Protein AF-A0A2G4G232-F1 (afdb_monomer_lite)

Foldseek 3Di:
DDDDDDDDDDDDDPVVVVVVVVVVVVVVVVVVVVVVVVVVVVVVLVVVVVPCPDPLVVLQCVFVVVCVVVVHPKGWDWDADPVRHTPVSSTYMPPCVVCVVVD

Sequence (103 aa):
MSNKPPPHPVSPQGPALLSAAASLRQLLDSLSREQRRNQELLASLAYALRSFTNLGRFLELVPLVAARLVEAEGALLVVFHEDGRLWREYLQATPAEPCAELV

Structure (mmCIF, N/CA/C/O backbone):
data_AF-A0A2G4G232-F1
#
_entry.id   AF-A0A2G4G232-F1
#
loop_
_atom_site.group_PDB
_atom_site.id
_atom_site.type_symbol
_atom_site.label_atom_id
_atom_site.label_alt_id
_atom_site.label_comp_id
_atom_site.label_asym_id
_atom_site.label_entity_id
_atom_site.label_seq_id
_atom_site.pdbx_PDB_ins_code
_atom_site.Cartn_x
_atom_site.Cartn_y
_atom_site.Cartn_z
_atom_site.occupancy
_atom_site.B_iso_or_equiv
_atom_site.auth_seq_id
_atom_site.auth_comp_id
_atom_site.auth_asym_id
_atom_site.auth_atom_id
_atom_site.pdbx_PDB_model_num
ATOM 1 N N . MET A 1 1 ? -62.422 -1.351 51.367 1.00 40.47 1 MET A N 1
ATOM 2 C CA . MET A 1 1 ? -61.851 -1.473 50.007 1.00 40.47 1 MET A CA 1
ATOM 3 C C . MET A 1 1 ? -60.606 -0.595 49.978 1.00 40.47 1 MET A C 1
ATOM 5 O O . MET A 1 1 ? -60.746 0.618 50.009 1.00 40.47 1 MET A O 1
ATOM 9 N N . SER A 1 2 ? -59.414 -1.187 50.109 1.00 51.47 2 SER A N 1
ATOM 10 C CA . SER A 1 2 ? -58.144 -0.453 50.256 1.00 51.47 2 SER A CA 1
ATOM 11 C C . SER A 1 2 ? -57.499 -0.281 48.883 1.00 51.47 2 SER A C 1
ATOM 13 O O . SER A 1 2 ? -57.157 -1.273 48.241 1.00 51.47 2 SER A O 1
ATOM 15 N N . ASN A 1 3 ? -57.409 0.960 48.407 1.00 48.44 3 ASN A N 1
ATOM 16 C CA . ASN A 1 3 ? -56.898 1.282 47.078 1.00 48.44 3 ASN A CA 1
ATOM 17 C C . ASN A 1 3 ? -55.370 1.432 47.144 1.00 48.44 3 ASN A C 1
ATOM 19 O O . ASN A 1 3 ? -54.859 2.360 47.768 1.00 48.44 3 ASN A O 1
ATOM 23 N N . LYS A 1 4 ? -54.640 0.500 46.524 1.00 56.34 4 LYS A N 1
ATOM 24 C CA . LYS A 1 4 ? -53.176 0.543 46.398 1.00 56.34 4 LYS A CA 1
ATOM 25 C C . LYS A 1 4 ? -52.802 1.531 45.279 1.00 56.34 4 LYS A C 1
ATOM 27 O O . LYS A 1 4 ? -53.383 1.426 44.198 1.00 56.34 4 LYS A O 1
ATOM 32 N N . PRO A 1 5 ? -51.870 2.478 45.494 1.00 67.00 5 PRO A N 1
ATOM 33 C CA . PRO A 1 5 ? -51.491 3.431 44.456 1.00 67.00 5 PRO A CA 1
ATOM 34 C C . PRO A 1 5 ? -50.726 2.728 43.316 1.00 67.00 5 PRO A C 1
ATOM 36 O O . PRO A 1 5 ? -50.112 1.678 43.547 1.00 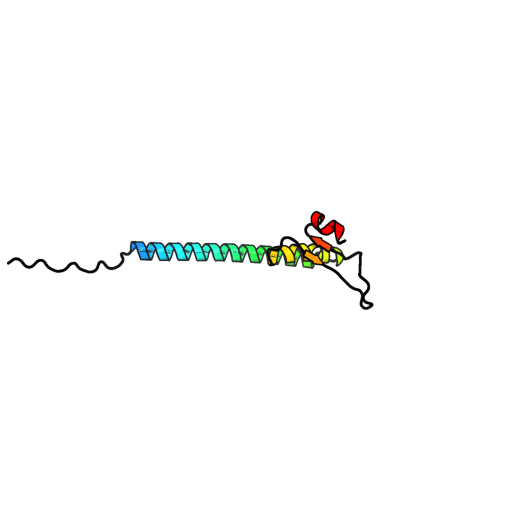67.00 5 PRO A O 1
ATOM 39 N N . PRO A 1 6 ? -50.772 3.274 42.086 1.00 66.25 6 PRO A N 1
ATOM 40 C CA . PRO A 1 6 ? -50.137 2.670 40.920 1.00 66.25 6 PRO A CA 1
ATOM 41 C C . PRO A 1 6 ? -48.603 2.737 41.035 1.00 66.25 6 PRO A C 1
ATOM 43 O O . PRO A 1 6 ? -48.072 3.650 41.670 1.00 66.25 6 PRO A O 1
ATOM 46 N N . PRO A 1 7 ? -47.866 1.792 40.428 1.00 62.19 7 PRO A N 1
ATOM 47 C CA . PRO A 1 7 ? -46.411 1.828 40.424 1.00 62.19 7 PRO A CA 1
ATOM 48 C C . PRO A 1 7 ? -45.921 2.997 39.556 1.00 62.19 7 PRO A C 1
ATOM 50 O O . PRO A 1 7 ? -46.329 3.144 38.405 1.00 62.19 7 PRO A O 1
ATOM 53 N N . HIS A 1 8 ? -45.047 3.836 40.114 1.00 61.53 8 HIS A N 1
ATOM 54 C CA . HIS A 1 8 ? -44.350 4.874 39.357 1.00 61.53 8 HIS A CA 1
ATOM 55 C C . HIS A 1 8 ? -43.469 4.254 38.257 1.00 61.53 8 HIS A C 1
ATOM 57 O O . HIS A 1 8 ? -42.839 3.219 38.497 1.00 61.53 8 HIS A O 1
ATOM 63 N N . PRO A 1 9 ? -43.363 4.889 37.073 1.00 56.06 9 PRO A N 1
ATOM 64 C CA . PRO A 1 9 ? -42.386 4.493 36.074 1.00 56.06 9 PRO A CA 1
ATOM 65 C C . PRO A 1 9 ? -40.990 4.833 36.604 1.00 56.06 9 PRO A C 1
ATOM 67 O O . PRO A 1 9 ? -40.690 5.978 36.937 1.00 56.06 9 PRO A O 1
ATOM 70 N N . VAL A 1 10 ? -40.145 3.814 36.729 1.00 58.69 10 VAL A N 1
ATOM 71 C CA . VAL A 1 10 ? -38.743 3.964 37.119 1.00 58.69 10 VAL A CA 1
ATOM 72 C C . VAL A 1 10 ? -38.024 4.687 35.979 1.00 58.69 10 VAL A C 1
ATOM 74 O O . VAL A 1 10 ? -37.810 4.106 34.917 1.00 58.69 10 VAL A O 1
ATOM 77 N N . SER A 1 11 ? -37.672 5.959 36.177 1.00 64.25 11 SER A N 1
ATOM 78 C CA . SER A 1 11 ? -36.765 6.676 35.274 1.00 64.25 11 SER A CA 1
ATOM 79 C C . SER A 1 11 ? -35.462 5.883 35.118 1.00 64.25 11 SER A C 1
ATOM 81 O O . SER A 1 11 ? -34.926 5.426 36.134 1.00 64.25 11 SER A O 1
ATOM 83 N N . PRO A 1 12 ? -34.921 5.717 33.896 1.00 56.66 12 PRO A N 1
ATOM 84 C CA . PRO A 1 12 ? -33.664 5.013 33.697 1.00 56.66 12 PRO A CA 1
ATOM 85 C C . PRO A 1 12 ? -32.558 5.729 34.475 1.00 56.66 12 PRO A C 1
ATOM 87 O O . PRO A 1 12 ? -32.294 6.921 34.323 1.00 56.66 12 PRO A O 1
ATOM 90 N N . GLN A 1 13 ? -31.996 4.963 35.395 1.00 58.50 13 GLN A N 1
ATOM 91 C CA . GLN A 1 13 ? -31.185 5.393 36.516 1.00 58.50 13 GLN A CA 1
ATOM 92 C C . GLN A 1 13 ? -29.796 5.841 36.031 1.00 58.50 13 GLN A C 1
ATOM 94 O O . GLN A 1 13 ? -29.224 5.240 35.121 1.00 58.50 13 GLN A O 1
ATOM 99 N N . GLY A 1 14 ? -29.225 6.859 36.689 1.00 61.34 14 GLY A N 1
ATOM 100 C CA . GLY A 1 14 ? -27.875 7.406 36.465 1.00 61.34 14 GLY A CA 1
ATOM 101 C C . GLY A 1 14 ? -26.741 6.429 36.079 1.00 61.34 14 GLY A C 1
ATOM 102 O O . GLY A 1 14 ? -25.919 6.826 35.252 1.00 61.34 14 GLY A O 1
ATOM 103 N N . PRO A 1 15 ? -26.675 5.166 36.561 1.00 65.50 15 PRO A N 1
ATOM 104 C CA . PRO A 1 15 ? -25.733 4.157 36.057 1.00 65.50 15 PRO A CA 1
ATOM 105 C C . PRO A 1 15 ? -25.750 3.924 34.533 1.00 65.50 15 PRO A C 1
ATOM 107 O O . PRO A 1 15 ? -24.689 3.712 33.950 1.00 65.50 15 PRO A O 1
ATOM 110 N N . ALA A 1 16 ? -26.904 4.005 33.862 1.00 70.12 16 ALA A N 1
ATOM 111 C CA . ALA A 1 16 ? -26.992 3.801 32.410 1.00 70.12 16 ALA A CA 1
ATOM 112 C C . ALA A 1 16 ? -26.373 4.967 31.614 1.00 70.12 16 ALA A C 1
ATOM 114 O O . ALA A 1 16 ? -25.670 4.751 30.629 1.00 70.12 16 ALA A O 1
ATOM 115 N N . LEU A 1 17 ? -26.570 6.206 32.078 1.00 73.69 17 LEU A N 1
ATOM 116 C CA . LEU A 1 17 ? -25.950 7.400 31.490 1.00 73.69 17 LEU A CA 1
ATOM 117 C C . LEU A 1 17 ? -24.432 7.423 31.717 1.00 73.69 17 LEU A C 1
ATOM 119 O O . LEU A 1 17 ? -23.680 7.781 30.813 1.00 73.69 17 LEU A O 1
ATOM 123 N N . LEU A 1 18 ? -23.978 6.989 32.897 1.00 77.12 18 LEU A N 1
ATOM 124 C CA . LEU A 1 18 ? -22.556 6.804 33.206 1.00 77.12 18 LEU A CA 1
ATOM 125 C C . LEU A 1 18 ? -21.910 5.744 32.299 1.00 77.12 18 LEU A C 1
ATOM 127 O O . LEU A 1 18 ? -20.811 5.964 31.793 1.00 77.12 18 LEU A O 1
ATOM 131 N N . SER A 1 19 ? -22.605 4.633 32.039 1.00 84.88 19 SER A N 1
ATOM 132 C CA . SER A 1 19 ? -22.164 3.575 31.119 1.00 84.88 19 SER A CA 1
ATOM 133 C C . SER A 1 19 ? -22.091 4.049 29.660 1.00 84.88 19 SER A C 1
ATOM 135 O O . SER A 1 19 ? -21.091 3.799 28.981 1.00 84.88 19 SER A O 1
ATOM 137 N N . ALA A 1 20 ? -23.096 4.791 29.185 1.00 84.00 20 ALA A N 1
ATOM 138 C CA . ALA A 1 20 ? -23.089 5.374 27.844 1.00 84.00 20 ALA A CA 1
ATOM 139 C C . ALA A 1 20 ? -21.953 6.398 27.672 1.00 84.00 20 ALA A C 1
ATOM 141 O O . ALA A 1 20 ? -21.216 6.356 26.685 1.00 84.00 20 ALA A O 1
ATOM 142 N N . ALA A 1 21 ? -21.749 7.274 28.661 1.00 88.19 21 ALA A N 1
ATOM 143 C CA . ALA A 1 21 ? -20.651 8.237 28.659 1.00 88.19 21 ALA A CA 1
ATOM 144 C C . ALA A 1 21 ? -19.271 7.554 28.698 1.00 88.19 21 ALA A C 1
ATOM 146 O O . ALA A 1 21 ? -18.343 8.006 28.027 1.00 88.19 21 ALA A O 1
ATOM 147 N N . ALA A 1 22 ? -19.130 6.453 29.444 1.00 88.44 22 ALA A N 1
ATOM 148 C CA . ALA A 1 22 ? -17.905 5.655 29.468 1.00 88.44 22 ALA A CA 1
ATOM 149 C C . ALA A 1 22 ? -17.632 4.985 28.110 1.00 88.44 22 ALA A C 1
ATOM 151 O O . ALA A 1 22 ? -16.509 5.049 27.613 1.00 88.44 22 ALA A O 1
ATOM 152 N N . SER A 1 23 ? -18.667 4.436 27.473 1.00 91.94 23 SER A N 1
ATOM 153 C CA . SER A 1 23 ? -18.563 3.800 26.153 1.00 91.94 23 SER A CA 1
ATOM 154 C C . SER A 1 23 ? -18.148 4.803 25.071 1.00 91.94 23 SER A C 1
ATOM 156 O O . SER A 1 23 ? -17.253 4.529 24.275 1.00 91.94 23 SER A O 1
ATOM 158 N N . LEU A 1 24 ? -18.729 6.009 25.077 1.00 93.12 24 LEU A N 1
ATOM 159 C CA . LEU A 1 24 ? -18.346 7.087 24.157 1.00 93.12 24 LEU A CA 1
ATOM 160 C C . LEU A 1 24 ? -16.892 7.531 24.350 1.00 93.12 24 LEU A C 1
ATOM 162 O O . LEU A 1 24 ? -16.191 7.749 23.364 1.00 93.12 24 LEU A O 1
ATOM 166 N N . ARG A 1 25 ? -16.419 7.633 25.600 1.00 93.56 25 ARG A N 1
ATOM 167 C CA . ARG A 1 25 ? -15.004 7.931 25.885 1.00 93.56 25 ARG A CA 1
ATOM 168 C C . ARG A 1 25 ? -14.084 6.847 25.334 1.00 93.56 25 ARG A C 1
ATOM 170 O O . ARG A 1 25 ? -13.106 7.177 24.679 1.00 93.56 25 ARG A O 1
ATOM 177 N N . GLN A 1 26 ? -14.430 5.573 25.515 1.00 94.56 26 GLN A N 1
ATOM 178 C CA . GLN A 1 26 ? -13.642 4.471 24.956 1.00 94.56 26 GLN A CA 1
ATOM 179 C C . GLN A 1 26 ? -13.576 4.514 23.424 1.00 94.56 26 GLN A C 1
ATOM 181 O O . GLN A 1 26 ? -12.508 4.273 22.860 1.00 94.56 26 GLN A O 1
ATOM 186 N N . LEU A 1 27 ? -14.685 4.848 22.755 1.00 96.00 27 LEU A N 1
ATOM 187 C CA . LEU A 1 27 ? -14.722 5.016 21.300 1.00 96.00 27 LEU A CA 1
ATOM 188 C C . LEU A 1 27 ? -13.864 6.200 20.842 1.00 96.00 27 LEU A C 1
ATOM 190 O O . LEU A 1 27 ? -13.073 6.046 19.916 1.00 96.00 27 LEU A O 1
ATOM 194 N N . LEU A 1 28 ? -13.964 7.351 21.514 1.00 96.50 28 LEU A N 1
ATOM 195 C CA . LEU A 1 28 ? -13.127 8.529 21.251 1.00 96.50 28 LEU A CA 1
ATOM 196 C C . LEU A 1 28 ? -11.639 8.220 21.426 1.00 96.50 28 LEU A C 1
ATOM 198 O O . LEU A 1 28 ? -10.830 8.569 20.568 1.00 96.50 28 LEU A O 1
ATOM 202 N N . ASP A 1 29 ? -11.282 7.518 22.498 1.00 96.56 29 ASP A N 1
ATOM 203 C CA . ASP A 1 29 ? -9.905 7.104 22.744 1.00 96.56 29 ASP A CA 1
ATOM 204 C C . ASP A 1 29 ? -9.421 6.120 21.671 1.00 96.56 29 ASP A C 1
ATOM 206 O O . ASP A 1 29 ? -8.265 6.175 21.254 1.00 96.56 29 ASP A O 1
ATOM 210 N N . SER A 1 30 ? -10.293 5.226 21.196 1.00 94.62 30 SER A N 1
ATOM 211 C CA . SER A 1 30 ? -9.973 4.301 20.104 1.00 94.62 30 SER A CA 1
ATOM 212 C C . SER A 1 30 ? -9.751 5.036 18.787 1.00 94.62 30 SER A C 1
ATOM 214 O O . SER A 1 30 ? -8.730 4.814 18.141 1.00 94.62 30 SER A O 1
ATOM 216 N N . LEU A 1 31 ? -10.645 5.961 18.438 1.00 96.19 31 LEU A N 1
ATOM 217 C CA . LEU A 1 31 ? -10.528 6.790 17.241 1.00 96.19 31 LEU A CA 1
ATOM 218 C C . LEU A 1 31 ? -9.259 7.647 17.281 1.00 96.19 31 LEU A C 1
ATOM 220 O O . LEU A 1 31 ? -8.546 7.744 16.290 1.00 96.19 31 LEU A O 1
ATOM 224 N N . SER A 1 32 ? -8.939 8.230 18.437 1.00 95.12 32 SER A N 1
ATOM 225 C CA . SER A 1 32 ? -7.716 9.012 18.638 1.00 95.12 32 SER A CA 1
ATOM 226 C C . SER A 1 32 ? -6.454 8.162 18.446 1.00 95.12 32 SER A C 1
ATOM 228 O O . SER A 1 32 ? -5.500 8.590 17.790 1.00 95.12 32 SER A O 1
ATOM 230 N N . ARG A 1 33 ? -6.455 6.919 18.951 1.00 96.00 33 ARG A N 1
ATOM 231 C CA . ARG A 1 33 ? -5.361 5.961 18.723 1.00 96.00 33 ARG A CA 1
ATOM 232 C C . ARG A 1 33 ? -5.231 5.579 17.251 1.00 96.00 33 ARG A C 1
ATOM 234 O O . ARG A 1 33 ? -4.114 5.568 16.741 1.00 96.00 33 ARG A O 1
ATOM 241 N N . GLU A 1 34 ? -6.338 5.298 16.568 1.00 96.06 34 GLU A N 1
ATOM 242 C CA . GLU A 1 34 ? -6.321 5.022 15.127 1.00 96.06 34 GLU A CA 1
ATOM 243 C C . GLU A 1 34 ? -5.835 6.222 14.322 1.00 96.06 34 GLU A C 1
ATOM 245 O O . GLU A 1 34 ? -4.984 6.070 13.450 1.00 96.06 34 GLU A O 1
ATOM 250 N N . GLN A 1 35 ? -6.304 7.426 14.644 1.00 96.94 35 GLN A N 1
ATOM 251 C CA . GLN A 1 35 ? -5.876 8.643 13.968 1.00 96.94 35 GLN A CA 1
ATOM 252 C C . GLN A 1 35 ? -4.369 8.859 14.130 1.00 96.94 35 GLN A C 1
ATOM 254 O O . GLN A 1 35 ? -3.687 9.157 13.149 1.00 96.94 35 GLN A O 1
ATOM 259 N N . ARG A 1 36 ? -3.831 8.667 15.342 1.00 95.12 36 ARG A N 1
ATOM 260 C CA . ARG A 1 36 ? -2.386 8.748 15.591 1.00 95.12 36 ARG A CA 1
ATOM 261 C C . ARG A 1 36 ? -1.624 7.699 14.787 1.00 95.12 36 ARG A C 1
ATOM 263 O O . ARG A 1 36 ? -0.660 8.048 14.115 1.00 95.12 36 ARG A O 1
ATOM 270 N N . ARG A 1 37 ? -2.086 6.447 14.796 1.00 89.12 37 ARG A N 1
ATOM 271 C CA . ARG A 1 37 ? -1.477 5.360 14.019 1.00 89.12 37 ARG A CA 1
ATOM 272 C C . ARG A 1 37 ? -1.468 5.675 12.520 1.00 89.12 37 ARG A C 1
ATOM 274 O O . ARG A 1 37 ? -0.452 5.480 11.861 1.00 89.12 37 ARG A O 1
ATOM 281 N N . ASN A 1 38 ? -2.564 6.211 11.990 1.00 88.00 38 ASN A N 1
ATOM 282 C CA . ASN A 1 38 ? -2.659 6.620 10.591 1.00 88.00 38 ASN A CA 1
ATOM 283 C C . ASN A 1 38 ? -1.703 7.773 10.270 1.00 88.00 38 ASN A C 1
ATOM 285 O O . ASN A 1 38 ? -1.045 7.746 9.234 1.00 88.00 38 ASN A O 1
ATOM 289 N N . GLN A 1 39 ? -1.579 8.765 11.155 1.00 94.31 39 GLN A N 1
ATOM 290 C CA . GLN A 1 39 ? -0.620 9.859 10.979 1.00 94.31 39 GLN A CA 1
ATOM 291 C C . GLN A 1 39 ? 0.830 9.371 11.004 1.00 94.31 39 GLN A C 1
ATOM 293 O O . GLN A 1 39 ? 1.621 9.804 10.170 1.00 94.31 39 GLN A O 1
ATOM 298 N N . GLU A 1 40 ? 1.175 8.452 11.907 1.00 89.81 40 GLU A N 1
ATOM 299 C CA . GLU A 1 40 ? 2.502 7.830 11.954 1.00 89.81 40 GLU A CA 1
ATOM 300 C C . GLU A 1 40 ? 2.796 7.059 10.661 1.00 89.81 40 GLU A C 1
ATOM 302 O O . GLU A 1 40 ? 3.845 7.268 10.058 1.00 89.81 40 GLU A O 1
ATOM 307 N N . LEU A 1 41 ? 1.845 6.257 10.169 1.00 83.50 41 LEU A N 1
ATOM 308 C CA . LEU A 1 41 ? 1.979 5.542 8.896 1.00 83.50 41 LEU A CA 1
ATOM 309 C C . LEU A 1 41 ? 2.152 6.493 7.710 1.00 83.50 41 LEU A C 1
ATOM 311 O O . LEU A 1 41 ? 3.035 6.278 6.882 1.00 83.50 41 LEU A O 1
ATOM 315 N N . LEU A 1 42 ? 1.349 7.556 7.632 1.00 86.62 42 LEU A N 1
ATOM 316 C CA . LEU A 1 42 ? 1.458 8.562 6.575 1.00 86.62 42 LEU A CA 1
ATOM 317 C C . LEU A 1 42 ? 2.792 9.309 6.639 1.00 86.62 42 LEU A C 1
ATOM 319 O O . LEU A 1 42 ? 3.389 9.567 5.597 1.00 86.62 42 LEU A O 1
ATOM 323 N N . ALA A 1 43 ? 3.287 9.628 7.837 1.00 80.00 43 ALA A N 1
ATOM 324 C CA . ALA A 1 43 ? 4.588 10.263 8.019 1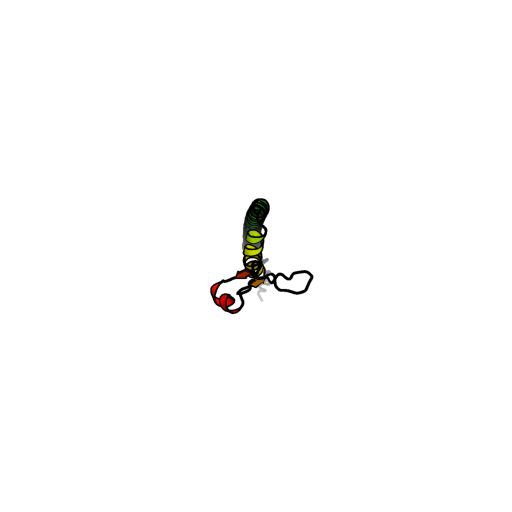.00 80.00 43 ALA A CA 1
ATOM 325 C C . ALA A 1 43 ? 5.737 9.323 7.625 1.00 80.00 43 ALA A C 1
ATOM 327 O O . ALA A 1 43 ? 6.641 9.738 6.900 1.00 80.00 43 ALA A O 1
ATOM 328 N N . SER A 1 44 ? 5.686 8.052 8.038 1.00 75.50 44 SER A N 1
ATOM 329 C CA . SER A 1 44 ? 6.646 7.022 7.626 1.00 75.50 44 SER A CA 1
ATOM 330 C C . SER A 1 44 ? 6.623 6.802 6.116 1.00 75.50 44 SER A C 1
ATOM 332 O O . SER A 1 44 ? 7.684 6.718 5.501 1.00 75.50 44 SER A O 1
ATOM 334 N N . LEU A 1 45 ? 5.436 6.777 5.505 1.00 76.06 45 LEU A N 1
ATOM 335 C CA . LEU A 1 45 ? 5.281 6.683 4.061 1.00 76.06 45 LEU A CA 1
ATOM 336 C C . LEU A 1 45 ? 5.885 7.913 3.385 1.00 76.06 45 LEU A C 1
ATOM 338 O O . LEU A 1 45 ? 6.771 7.761 2.560 1.00 76.06 45 LEU A O 1
ATOM 342 N N . ALA A 1 46 ? 5.498 9.129 3.773 1.00 75.31 46 ALA A N 1
ATOM 343 C CA . ALA A 1 46 ? 6.035 10.365 3.203 1.00 75.31 46 ALA A CA 1
ATOM 344 C C . ALA A 1 46 ? 7.566 10.464 3.337 1.00 75.31 46 ALA A C 1
ATOM 346 O O . ALA A 1 46 ? 8.243 10.913 2.411 1.00 75.31 46 ALA A O 1
ATOM 347 N N . TYR A 1 47 ? 8.125 10.014 4.463 1.00 72.75 47 TYR A N 1
ATOM 348 C CA . TYR A 1 47 ? 9.568 9.917 4.664 1.00 72.75 47 TYR A CA 1
ATOM 349 C C . TYR A 1 47 ? 10.215 8.893 3.722 1.00 72.75 47 TYR A C 1
ATOM 351 O O . TYR A 1 47 ? 11.232 9.197 3.091 1.00 72.75 47 TYR A O 1
ATOM 359 N N . ALA A 1 48 ? 9.614 7.710 3.572 1.00 69.50 48 ALA A N 1
ATOM 360 C CA . ALA A 1 48 ? 10.060 6.711 2.606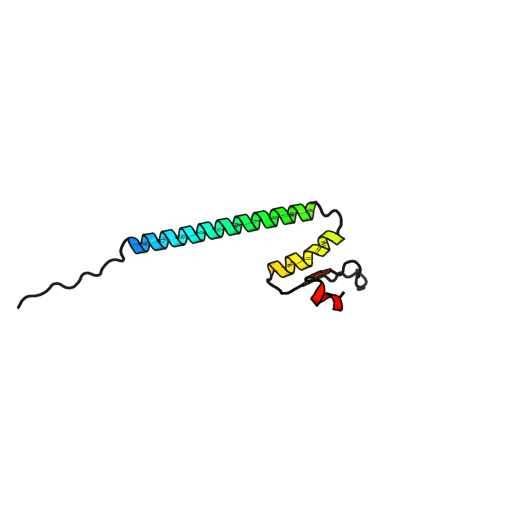 1.00 69.50 48 ALA A CA 1
ATOM 361 C C . ALA A 1 48 ? 10.022 7.296 1.180 1.00 69.50 48 ALA A C 1
ATOM 363 O O . ALA A 1 48 ? 11.035 7.311 0.490 1.00 69.50 48 ALA A O 1
ATOM 364 N N . LEU A 1 49 ? 8.914 7.932 0.787 1.00 68.25 49 LEU A N 1
ATOM 365 C CA . LEU A 1 49 ? 8.748 8.612 -0.504 1.00 68.25 49 LEU A CA 1
ATOM 366 C C . LEU A 1 49 ? 9.802 9.694 -0.758 1.00 68.25 49 LEU A C 1
ATOM 368 O O . LEU A 1 49 ? 10.340 9.779 -1.857 1.00 68.25 49 LEU A O 1
ATOM 372 N N . ARG A 1 50 ? 10.148 10.494 0.254 1.00 69.12 50 ARG A N 1
ATOM 373 C CA . ARG A 1 50 ? 11.163 11.551 0.134 1.00 69.12 50 ARG A CA 1
ATOM 374 C C . ARG A 1 50 ? 12.595 11.004 0.068 1.00 69.12 50 ARG A C 1
ATOM 376 O O . ARG A 1 50 ? 13.482 11.696 -0.424 1.00 69.12 50 ARG A O 1
ATOM 383 N N . SER A 1 51 ? 12.827 9.787 0.562 1.00 61.28 51 SER A N 1
ATOM 384 C CA . SER A 1 51 ? 14.122 9.094 0.511 1.00 61.28 51 SER A CA 1
ATOM 385 C C . SER A 1 51 ? 14.272 8.168 -0.706 1.00 61.28 51 SER A C 1
ATOM 387 O O . SER A 1 51 ? 15.387 7.734 -1.015 1.00 61.28 51 SER A O 1
ATOM 389 N N . PHE A 1 52 ? 13.198 7.935 -1.471 1.00 59.12 52 PHE A N 1
ATOM 390 C CA . PHE A 1 52 ? 13.261 7.266 -2.768 1.00 59.12 52 PHE A CA 1
ATOM 391 C C . PHE A 1 52 ? 13.706 8.227 -3.871 1.00 59.12 52 PHE A C 1
ATOM 393 O O . PHE A 1 52 ? 12.923 8.728 -4.666 1.00 59.12 52 PHE A O 1
ATOM 400 N N . THR A 1 53 ? 15.018 8.411 -3.980 1.00 61.62 53 THR A N 1
ATOM 401 C CA . THR A 1 53 ? 15.655 8.944 -5.199 1.00 61.62 53 THR A CA 1
ATOM 402 C C . THR A 1 53 ? 15.672 7.928 -6.348 1.00 61.62 53 THR A C 1
ATOM 404 O O . THR A 1 53 ? 16.082 8.253 -7.458 1.00 61.62 53 THR A O 1
ATOM 407 N N . ASN A 1 54 ? 15.236 6.690 -6.087 1.00 69.75 54 ASN A N 1
ATOM 408 C CA . ASN A 1 54 ? 15.181 5.597 -7.045 1.00 69.75 54 ASN A CA 1
ATOM 409 C C . ASN A 1 54 ? 13.717 5.205 -7.271 1.00 69.75 54 ASN A C 1
ATOM 411 O O . ASN A 1 54 ? 13.091 4.604 -6.396 1.00 69.75 54 ASN A O 1
ATOM 415 N N . LEU A 1 55 ? 13.204 5.549 -8.454 1.00 73.44 55 LEU A N 1
ATOM 416 C CA . LEU A 1 55 ? 11.849 5.236 -8.903 1.00 73.44 55 LEU A CA 1
ATOM 417 C C . LEU A 1 55 ? 11.516 3.741 -8.757 1.00 73.44 55 LEU A C 1
ATOM 419 O O . LEU A 1 55 ? 10.404 3.414 -8.368 1.00 73.44 55 LEU A O 1
ATOM 423 N N . GLY A 1 56 ? 12.479 2.839 -8.976 1.00 76.12 56 GLY A N 1
ATOM 424 C CA . GLY A 1 56 ? 12.279 1.395 -8.814 1.00 76.12 56 GLY A CA 1
ATOM 425 C C . GLY A 1 56 ? 11.863 1.012 -7.396 1.00 76.12 56 GLY A C 1
ATOM 426 O O . GLY A 1 56 ? 10.828 0.381 -7.215 1.00 76.12 56 GLY A O 1
ATOM 427 N N . ARG A 1 57 ? 12.579 1.507 -6.379 1.00 74.69 57 ARG A N 1
ATOM 428 C CA . ARG A 1 57 ? 12.229 1.239 -4.972 1.00 74.69 57 ARG A CA 1
ATOM 429 C C . ARG A 1 57 ? 10.893 1.853 -4.545 1.00 74.69 57 ARG A C 1
ATOM 431 O O . ARG A 1 57 ? 10.238 1.325 -3.654 1.00 74.69 57 ARG A O 1
ATOM 438 N N . PHE A 1 58 ? 10.482 2.963 -5.162 1.00 80.44 58 PHE A N 1
ATOM 439 C CA . PHE A 1 58 ? 9.133 3.489 -4.948 1.00 80.44 58 PHE A CA 1
ATOM 440 C C . PHE A 1 58 ? 8.079 2.527 -5.510 1.00 80.44 58 PHE A C 1
ATOM 442 O O . PHE A 1 58 ? 7.129 2.183 -4.809 1.00 80.44 58 PHE A O 1
ATOM 449 N N . LEU A 1 59 ? 8.267 2.065 -6.748 1.00 84.44 59 LEU A N 1
ATOM 450 C CA . LEU A 1 59 ? 7.325 1.174 -7.427 1.00 8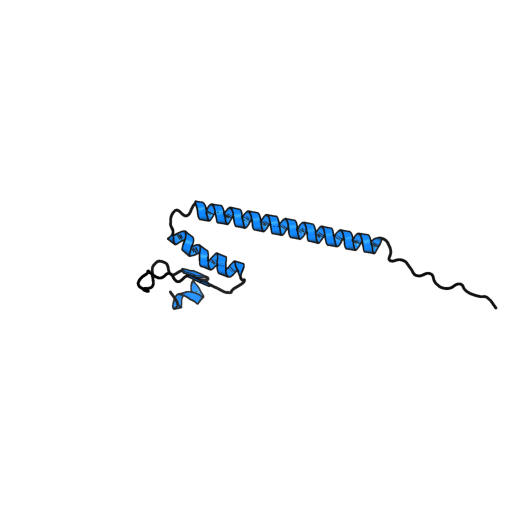4.44 59 LEU A CA 1
ATOM 451 C C . LEU A 1 59 ? 7.228 -0.204 -6.751 1.00 84.44 59 LEU A C 1
ATOM 453 O O . LEU 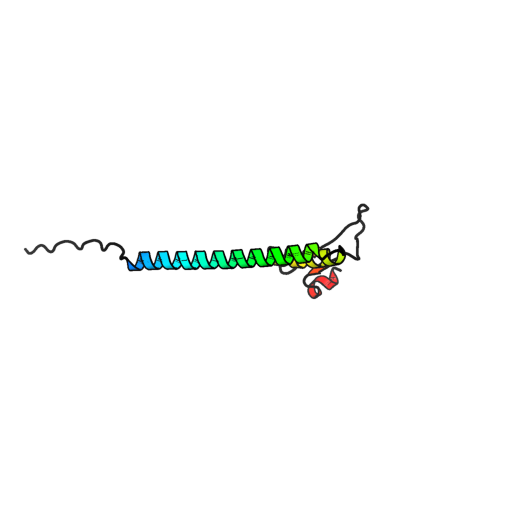A 1 59 ? 6.146 -0.780 -6.742 1.00 84.44 59 LEU A O 1
ATOM 457 N N . GLU A 1 60 ? 8.293 -0.689 -6.106 1.00 84.62 60 GLU A N 1
ATOM 458 C CA . GLU A 1 60 ? 8.271 -1.906 -5.271 1.00 84.62 60 GLU A CA 1
ATOM 459 C C . GLU A 1 60 ? 7.264 -1.822 -4.108 1.00 84.62 60 GLU A C 1
ATOM 461 O O . GLU A 1 60 ? 6.637 -2.816 -3.744 1.00 84.62 60 GLU A O 1
ATOM 466 N N . LEU A 1 61 ? 7.070 -0.636 -3.519 1.00 87.06 61 LEU A N 1
ATOM 467 C CA . LEU A 1 61 ? 6.152 -0.463 -2.387 1.00 87.06 61 LEU A CA 1
ATOM 468 C C . LEU A 1 61 ? 4.692 -0.286 -2.801 1.00 87.06 61 LEU A C 1
ATOM 470 O O . LEU A 1 61 ? 3.798 -0.536 -1.989 1.00 87.06 61 LEU A O 1
ATOM 474 N N . VAL A 1 62 ? 4.430 0.156 -4.030 1.00 89.69 62 VAL A N 1
ATOM 475 C CA . VAL A 1 62 ? 3.073 0.472 -4.496 1.00 89.69 62 VAL A CA 1
ATOM 476 C C . VAL A 1 62 ? 2.126 -0.735 -4.382 1.00 89.69 62 VAL A C 1
ATOM 478 O O . VAL A 1 62 ? 1.067 -0.564 -3.772 1.00 89.69 62 VAL A O 1
ATOM 481 N N . PRO A 1 63 ? 2.473 -1.955 -4.853 1.00 91.12 63 PRO A N 1
ATOM 482 C CA . PRO A 1 63 ? 1.621 -3.131 -4.673 1.00 91.12 63 PRO A CA 1
ATOM 483 C C . PRO A 1 63 ? 1.347 -3.447 -3.199 1.00 91.12 63 PRO A C 1
ATOM 485 O O . PRO A 1 63 ? 0.204 -3.710 -2.829 1.00 91.12 63 PRO A O 1
ATOM 488 N N . LEU A 1 64 ? 2.377 -3.372 -2.342 1.00 89.94 64 LEU A N 1
ATOM 489 C CA . LEU A 1 64 ? 2.268 -3.641 -0.903 1.00 89.94 64 LEU A CA 1
ATOM 490 C C . LEU A 1 64 ? 1.263 -2.709 -0.228 1.00 89.94 64 LEU A C 1
ATOM 492 O O . LEU A 1 64 ? 0.371 -3.164 0.489 1.00 89.94 64 LEU A O 1
ATOM 496 N N . VAL A 1 65 ? 1.401 -1.406 -0.466 1.00 90.38 65 VAL A N 1
ATOM 497 C CA . VAL A 1 65 ? 0.515 -0.396 0.117 1.00 90.38 65 VAL A CA 1
ATOM 498 C C . VAL A 1 65 ? -0.902 -0.545 -0.430 1.00 90.38 65 VAL A C 1
ATOM 500 O O . VAL A 1 65 ? -1.849 -0.527 0.353 1.00 90.38 65 VAL A O 1
ATOM 503 N N . ALA A 1 66 ? -1.058 -0.753 -1.741 1.00 91.75 66 ALA A N 1
ATOM 504 C CA . ALA A 1 66 ? -2.363 -0.946 -2.363 1.00 91.75 66 ALA A CA 1
ATOM 505 C C . ALA A 1 66 ? -3.106 -2.146 -1.756 1.00 91.75 66 ALA A C 1
ATOM 507 O O . ALA A 1 66 ? -4.217 -1.975 -1.262 1.00 91.75 66 ALA A O 1
ATOM 508 N N . ALA A 1 67 ? -2.472 -3.324 -1.696 1.00 92.12 67 ALA A N 1
ATOM 509 C CA . ALA A 1 67 ? -3.083 -4.534 -1.144 1.00 92.12 67 ALA A CA 1
ATOM 510 C C . ALA A 1 67 ? -3.500 -4.366 0.327 1.00 92.12 67 ALA A C 1
ATOM 512 O O . ALA A 1 67 ? -4.562 -4.833 0.729 1.00 92.12 67 ALA A O 1
ATOM 513 N N . ARG A 1 68 ? -2.696 -3.666 1.140 1.00 90.31 68 ARG A N 1
ATOM 514 C CA . ARG A 1 68 ? -3.042 -3.375 2.541 1.00 90.31 68 ARG A CA 1
ATOM 515 C C . ARG A 1 68 ? -4.202 -2.391 2.681 1.00 90.31 68 ARG A C 1
ATOM 517 O O . ARG A 1 68 ? -5.016 -2.577 3.576 1.00 90.31 68 ARG A O 1
ATOM 524 N N . LEU A 1 69 ? -4.278 -1.371 1.826 1.00 91.38 69 LEU A N 1
ATOM 525 C CA . LEU A 1 69 ? -5.333 -0.353 1.886 1.00 91.38 69 LEU A CA 1
ATOM 526 C C . LEU A 1 69 ? -6.713 -0.891 1.508 1.00 91.38 69 LEU A C 1
ATOM 528 O O . LEU A 1 69 ? -7.704 -0.425 2.057 1.00 91.38 69 LEU A O 1
ATOM 532 N N . VAL A 1 70 ? -6.778 -1.838 0.569 1.00 92.69 70 VAL A N 1
ATOM 533 C CA . VAL A 1 70 ? -8.047 -2.435 0.119 1.00 92.69 70 VAL A CA 1
ATOM 534 C C . VAL A 1 70 ? -8.320 -3.810 0.727 1.00 92.69 70 VAL A C 1
ATOM 536 O O . VAL A 1 70 ? -9.237 -4.494 0.286 1.00 92.69 70 VAL A O 1
ATOM 539 N N . GLU A 1 71 ? -7.509 -4.228 1.702 1.00 91.44 71 GLU A N 1
ATOM 540 C CA . GLU A 1 71 ? -7.605 -5.543 2.351 1.00 91.44 71 GLU A CA 1
ATOM 541 C C . GLU A 1 71 ? -7.584 -6.720 1.351 1.00 91.44 71 GLU A C 1
ATOM 543 O O . GLU A 1 71 ? -8.192 -7.764 1.573 1.00 91.44 71 GLU A O 1
ATOM 548 N N . ALA A 1 72 ? -6.859 -6.563 0.239 1.00 91.50 72 ALA A N 1
ATOM 549 C CA . ALA A 1 72 ? -6.693 -7.607 -0.764 1.00 91.50 72 ALA A CA 1
ATOM 550 C C . ALA A 1 72 ? -5.587 -8.598 -0.375 1.00 91.50 72 ALA A C 1
ATOM 552 O O . ALA A 1 72 ? -4.623 -8.268 0.329 1.00 91.50 72 ALA A O 1
ATOM 553 N N . GLU A 1 73 ? -5.697 -9.816 -0.905 1.00 90.12 73 GLU A N 1
ATOM 554 C CA . GLU A 1 73 ? -4.682 -10.860 -0.728 1.00 90.12 73 GLU A CA 1
ATOM 555 C C . GLU A 1 73 ? -3.362 -10.508 -1.429 1.00 90.12 73 GLU A C 1
ATOM 557 O O . GLU A 1 73 ? -2.295 -10.872 -0.934 1.00 90.12 73 GLU A O 1
ATOM 562 N N . GLY A 1 74 ? -3.419 -9.741 -2.524 1.00 90.69 74 GLY A N 1
ATOM 563 C CA . GLY A 1 74 ? -2.249 -9.310 -3.282 1.00 90.69 74 GLY A CA 1
ATOM 564 C C . GLY A 1 74 ? -2.536 -8.198 -4.292 1.00 90.69 74 GLY A C 1
ATOM 565 O O . GLY A 1 74 ? -3.677 -7.768 -4.463 1.00 90.69 74 GLY A O 1
ATOM 566 N N . ALA A 1 75 ? -1.482 -7.715 -4.948 1.00 91.00 75 ALA A N 1
ATOM 567 C CA . ALA A 1 75 ? -1.549 -6.696 -5.992 1.00 91.00 75 ALA A CA 1
ATOM 568 C C . ALA A 1 75 ? -0.379 -6.828 -6.979 1.00 91.00 75 ALA A C 1
ATOM 570 O O . ALA A 1 75 ? 0.712 -7.259 -6.604 1.00 91.00 75 ALA A O 1
ATOM 571 N N . LEU A 1 76 ? -0.610 -6.394 -8.221 1.00 91.81 76 LEU A N 1
ATOM 572 C CA . LEU A 1 76 ? 0.370 -6.352 -9.307 1.00 91.81 76 LEU A CA 1
ATOM 573 C C . LEU A 1 76 ? 0.410 -4.939 -9.902 1.00 91.81 76 LEU A C 1
ATOM 575 O O . LEU A 1 76 ? -0.632 -4.355 -10.200 1.00 91.81 76 LEU A O 1
ATOM 579 N N . LEU A 1 77 ? 1.611 -4.407 -10.098 1.00 91.12 77 LEU A N 1
ATOM 580 C CA . LEU A 1 77 ? 1.862 -3.163 -10.811 1.00 91.12 77 LEU A CA 1
ATOM 581 C C . LEU A 1 77 ? 2.504 -3.483 -12.159 1.00 91.12 77 LEU A C 1
ATOM 583 O O . LEU A 1 77 ? 3.636 -3.959 -12.216 1.00 91.12 77 LEU A O 1
ATOM 587 N N . VAL A 1 78 ? 1.776 -3.183 -13.235 1.00 90.88 78 VAL A N 1
ATOM 588 C CA . VAL A 1 78 ? 2.233 -3.359 -14.617 1.00 90.88 78 VAL A CA 1
ATOM 589 C C . VAL A 1 78 ? 2.462 -1.989 -15.240 1.00 90.88 78 VAL A C 1
ATOM 591 O O . VAL A 1 78 ? 1.533 -1.189 -15.350 1.00 90.88 78 VAL A O 1
ATOM 594 N N . VAL A 1 79 ? 3.698 -1.718 -15.653 1.00 88.50 79 VAL A N 1
ATOM 595 C CA . VAL A 1 79 ? 4.082 -0.461 -16.304 1.00 88.50 79 VAL A CA 1
ATOM 596 C C . VAL A 1 79 ? 4.256 -0.704 -17.800 1.00 88.50 79 VAL A C 1
ATOM 598 O O . VAL A 1 79 ? 4.865 -1.693 -18.207 1.00 88.50 79 VAL A O 1
ATOM 601 N N . PHE A 1 80 ? 3.738 0.207 -18.620 1.00 88.25 80 PHE A N 1
ATOM 602 C CA . PHE A 1 80 ? 3.881 0.169 -20.073 1.00 88.25 80 PHE A CA 1
ATOM 603 C C . PHE A 1 80 ? 4.693 1.369 -20.559 1.00 88.25 80 PHE A C 1
ATOM 605 O O . PHE A 1 80 ? 4.563 2.475 -20.033 1.00 88.25 80 PHE A O 1
ATOM 612 N N . HIS A 1 81 ? 5.509 1.148 -21.584 1.00 88.81 81 HIS A N 1
ATOM 613 C CA . HIS A 1 81 ? 6.037 2.219 -22.417 1.00 88.81 81 HIS A CA 1
ATOM 614 C C . HIS A 1 81 ? 4.913 2.833 -23.263 1.00 88.81 81 HIS A C 1
ATOM 616 O O . HIS A 1 81 ? 3.874 2.210 -23.486 1.00 88.81 81 HIS A O 1
ATOM 622 N N . GLU A 1 82 ? 5.135 4.040 -23.789 1.00 90.38 82 GLU A N 1
ATOM 623 C CA . GLU A 1 82 ? 4.160 4.720 -24.660 1.00 90.38 82 GLU A CA 1
ATOM 624 C C . GLU A 1 82 ? 3.816 3.916 -25.925 1.00 90.38 82 GLU A C 1
ATOM 626 O O . GLU A 1 82 ? 2.731 4.049 -26.480 1.00 90.38 82 GLU A O 1
ATOM 631 N N . ASP A 1 83 ? 4.723 3.039 -26.357 1.00 92.38 83 ASP A N 1
ATOM 632 C CA . ASP A 1 83 ? 4.537 2.129 -27.490 1.00 92.38 83 ASP A CA 1
ATOM 633 C C . ASP A 1 83 ? 3.734 0.855 -27.157 1.00 92.38 83 ASP A C 1
ATOM 635 O O . ASP A 1 83 ? 3.560 -0.009 -28.018 1.00 92.38 83 ASP A O 1
ATOM 639 N N . GLY A 1 84 ? 3.246 0.7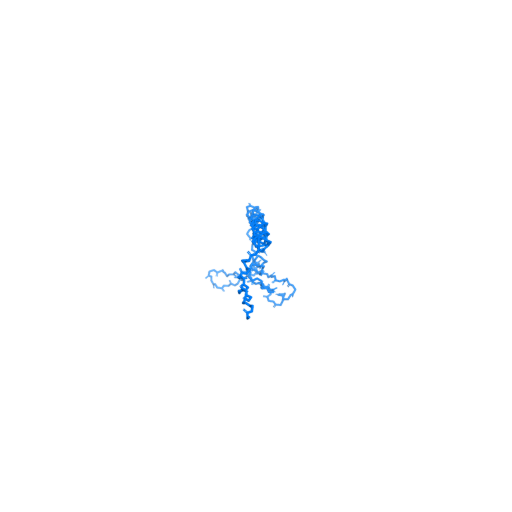22 -25.921 1.00 90.31 84 GLY A N 1
ATOM 640 C CA . GLY A 1 84 ? 2.451 -0.416 -25.463 1.00 90.31 84 GLY A CA 1
ATOM 641 C C . GLY A 1 84 ? 3.268 -1.649 -25.071 1.00 90.31 84 GLY A C 1
ATOM 642 O O . GLY A 1 84 ? 2.683 -2.666 -24.695 1.00 90.31 84 GLY A O 1
ATOM 643 N N . ARG A 1 85 ? 4.605 -1.595 -25.117 1.00 91.62 85 ARG A N 1
ATOM 644 C CA . ARG A 1 85 ? 5.450 -2.669 -24.579 1.00 91.62 85 ARG A CA 1
ATOM 645 C C . ARG A 1 85 ? 5.472 -2.623 -23.060 1.00 91.62 85 ARG A C 1
ATOM 647 O O . ARG A 1 85 ? 5.477 -1.555 -22.453 1.00 91.62 85 ARG A O 1
ATOM 654 N N . LEU A 1 86 ? 5.529 -3.800 -22.449 1.00 89.56 86 LEU A N 1
ATOM 655 C CA . LEU A 1 86 ? 5.630 -3.933 -21.002 1.00 89.56 86 LEU A CA 1
ATOM 656 C C . LEU A 1 86 ? 7.046 -3.571 -20.552 1.00 89.56 86 LEU A C 1
ATOM 658 O O . LEU A 1 86 ? 8.028 -4.088 -21.091 1.00 89.56 86 LEU A O 1
ATOM 662 N N . TRP A 1 87 ? 7.143 -2.699 -19.556 1.00 88.00 87 TRP A N 1
ATOM 663 C CA . TRP A 1 87 ? 8.410 -2.306 -18.961 1.00 88.00 87 TRP A CA 1
ATOM 664 C C . TRP A 1 87 ? 8.799 -3.321 -17.878 1.00 88.00 87 TRP A C 1
ATOM 666 O O . TRP A 1 87 ? 8.509 -3.150 -16.693 1.00 88.00 87 TRP A O 1
ATOM 676 N N . ARG A 1 88 ? 9.369 -4.450 -18.317 1.00 84.00 88 ARG A N 1
ATOM 677 C CA . ARG A 1 88 ? 9.521 -5.676 -17.509 1.00 84.00 88 ARG A CA 1
ATOM 678 C C . ARG A 1 88 ? 10.338 -5.477 -16.236 1.00 84.00 88 ARG A C 1
ATOM 680 O O . ARG A 1 88 ? 10.024 -6.101 -15.231 1.00 84.00 88 ARG A O 1
ATOM 687 N N . GLU A 1 89 ? 11.340 -4.598 -16.247 1.00 82.62 89 GLU A N 1
ATOM 688 C CA . GLU A 1 89 ? 12.175 -4.336 -15.064 1.00 82.62 89 GLU A CA 1
ATOM 689 C C . GLU A 1 89 ? 11.399 -3.662 -13.917 1.00 82.62 89 GLU A C 1
ATOM 691 O O . GLU A 1 89 ? 11.868 -3.650 -12.780 1.00 82.62 89 GLU A O 1
ATOM 696 N N . TYR A 1 90 ? 10.215 -3.110 -14.201 1.00 81.69 90 TYR A N 1
ATOM 697 C CA . TYR A 1 90 ? 9.343 -2.440 -13.234 1.00 81.69 90 TYR A CA 1
ATOM 698 C C . TYR A 1 90 ? 8.048 -3.210 -12.949 1.00 81.69 90 TYR A C 1
ATOM 700 O O . TYR A 1 90 ? 7.117 -2.649 -12.369 1.00 81.69 90 TYR A O 1
ATOM 708 N N . LEU A 1 91 ? 7.978 -4.484 -13.338 1.00 87.44 91 LEU A N 1
ATOM 709 C CA . LEU A 1 91 ? 6.877 -5.364 -12.972 1.00 87.44 91 LEU A CA 1
ATOM 710 C C . LEU A 1 91 ? 7.018 -5.760 -11.496 1.00 87.44 91 LEU A C 1
ATOM 712 O O . LEU A 1 91 ? 8.000 -6.387 -11.109 1.00 87.44 91 LEU A O 1
ATOM 716 N N . GLN A 1 92 ? 6.064 -5.345 -10.662 1.00 87.69 92 GLN A N 1
ATOM 717 C CA . GLN A 1 92 ? 6.147 -5.500 -9.205 1.00 87.69 92 GLN A CA 1
ATOM 718 C C . GLN A 1 92 ? 4.896 -6.180 -8.666 1.00 87.69 92 GLN A C 1
ATOM 720 O O . GLN A 1 92 ? 3.784 -5.788 -9.018 1.00 87.69 92 GLN A O 1
ATOM 725 N N . ALA A 1 93 ? 5.060 -7.155 -7.773 1.00 89.88 93 ALA A N 1
ATOM 726 C CA . ALA A 1 93 ? 3.949 -7.911 -7.209 1.00 89.88 93 ALA A CA 1
ATOM 727 C C . ALA A 1 93 ? 4.074 -8.111 -5.695 1.00 89.88 93 ALA A C 1
ATOM 729 O O . ALA A 1 93 ? 5.171 -8.158 -5.138 1.00 89.88 93 ALA A O 1
ATOM 730 N N . THR A 1 94 ? 2.937 -8.271 -5.022 1.00 89.12 94 THR A N 1
ATOM 731 C CA . THR A 1 94 ? 2.877 -8.656 -3.610 1.00 89.12 94 THR A CA 1
ATOM 732 C C . THR A 1 94 ? 1.711 -9.626 -3.373 1.00 89.12 94 THR A C 1
ATOM 734 O O . THR A 1 94 ? 0.635 -9.389 -3.922 1.00 89.12 94 THR A O 1
ATOM 737 N N . PRO A 1 95 ? 1.869 -10.682 -2.554 1.00 83.25 95 PRO A N 1
ATOM 738 C CA . PRO A 1 95 ? 3.142 -11.255 -2.125 1.00 83.25 95 PRO A CA 1
ATOM 739 C C . PRO A 1 95 ? 3.893 -11.857 -3.326 1.00 83.25 95 PRO A C 1
ATOM 741 O O . PRO A 1 95 ? 3.278 -12.267 -4.305 1.00 83.25 95 PRO A O 1
ATOM 744 N N . ALA A 1 96 ? 5.226 -11.915 -3.256 1.00 72.50 96 ALA A N 1
ATOM 745 C CA . ALA A 1 96 ? 6.052 -12.349 -4.388 1.00 72.50 96 ALA A CA 1
ATOM 746 C C . ALA A 1 96 ? 5.797 -13.811 -4.808 1.00 72.50 96 ALA A C 1
ATOM 748 O O . ALA A 1 96 ? 5.812 -14.108 -5.994 1.00 72.50 96 ALA A O 1
ATOM 749 N N . GLU A 1 97 ? 5.527 -14.714 -3.861 1.00 69.56 97 GLU A N 1
ATOM 750 C CA . GLU A 1 97 ? 5.388 -16.153 -4.137 1.00 69.56 97 GLU A CA 1
ATOM 751 C C . GLU A 1 97 ? 4.147 -16.534 -4.967 1.00 69.56 97 GLU A C 1
ATOM 753 O O . GLU A 1 97 ? 4.325 -17.171 -6.001 1.00 69.56 97 GLU A O 1
ATOM 758 N N . PRO A 1 98 ? 2.906 -16.134 -4.619 1.00 61.19 98 PRO A N 1
ATOM 759 C CA . PRO A 1 98 ? 1.744 -16.449 -5.457 1.00 61.19 98 PRO A CA 1
ATOM 760 C C . PRO A 1 98 ? 1.719 -15.665 -6.778 1.00 61.19 98 PRO A C 1
ATOM 762 O O . PRO A 1 98 ? 0.972 -16.021 -7.683 1.00 61.19 98 PRO A O 1
ATOM 765 N N . CYS A 1 99 ? 2.516 -14.600 -6.903 1.00 58.62 99 CYS A N 1
ATOM 766 C CA . CYS A 1 99 ? 2.595 -13.789 -8.118 1.00 58.62 99 CYS A CA 1
ATOM 767 C C . CYS A 1 99 ? 3.822 -14.092 -8.990 1.00 58.62 99 CYS A C 1
ATOM 769 O O . CYS A 1 99 ? 3.942 -13.500 -10.058 1.00 58.62 99 CYS A O 1
ATOM 771 N N . ALA A 1 100 ? 4.716 -15.001 -8.586 1.00 61.75 100 ALA A N 1
ATOM 772 C CA . ALA A 1 100 ? 5.936 -15.314 -9.335 1.00 61.75 100 ALA A CA 1
ATOM 773 C C . ALA A 1 100 ? 5.655 -15.885 -10.735 1.00 61.75 100 ALA A C 1
ATOM 775 O O . ALA A 1 100 ? 6.474 -15.738 -11.631 1.00 61.75 100 ALA A O 1
ATOM 776 N N . GLU A 1 101 ? 4.489 -16.504 -10.943 1.00 61.53 101 GLU A N 1
ATOM 777 C CA . GLU A 1 101 ? 4.066 -17.002 -12.261 1.00 61.53 101 GLU A CA 1
ATOM 778 C C . GLU A 1 101 ? 3.598 -15.886 -13.213 1.00 61.53 101 GLU A C 1
ATOM 780 O O . GLU A 1 101 ? 3.436 -16.120 -14.410 1.00 61.53 101 GLU A O 1
ATOM 785 N N . LEU A 1 102 ? 3.371 -14.676 -12.690 1.00 60.19 102 LEU A N 1
ATOM 786 C CA . LEU A 1 102 ? 2.876 -13.514 -13.432 1.00 60.19 102 LEU A CA 1
ATOM 787 C C . LEU A 1 102 ? 3.987 -12.511 -13.797 1.00 60.19 102 LEU A C 1
ATOM 789 O O . LEU A 1 102 ? 3.705 -11.573 -14.547 1.00 60.19 102 LEU A O 1
ATOM 793 N N . VAL A 1 103 ? 5.205 -12.679 -13.255 1.00 55.41 103 VAL A N 1
ATOM 794 C CA . VAL A 1 103 ? 6.350 -11.753 -13.390 1.00 55.41 103 VAL A CA 1
ATOM 795 C C . VAL A 1 103 ? 7.454 -12.317 -14.281 1.00 55.41 103 VAL A C 1
ATOM 797 O O . VAL A 1 103 ? 7.882 -13.464 -14.043 1.00 55.41 103 VAL A O 1
#

Radius of gyration: 28.0 Å; chains: 1; bounding box: 78×29×78 Å

pLDDT: mean 80.06, std 13.83, range [40.47, 96.94]

Secondary structure (DSSP, 8-state):
---PPPPPP-PPPHHHHHHHHHHHHHHHHHHHHHHHHHHHHHHHHHHHHHH--SHHHHHHHHHHHHHHHTT-S-EEE--B-TTS-B-GGG-EEESHHHHGGG-